Protein AF-A0A3L6ZKW5-F1 (afdb_monomer)

Organism: NCBI:txid331618

Nearest PDB structures (foldseek):
  3qd5-assembly1_A  TM=9.727E-01  e=1.642E-02  Coccidioides immit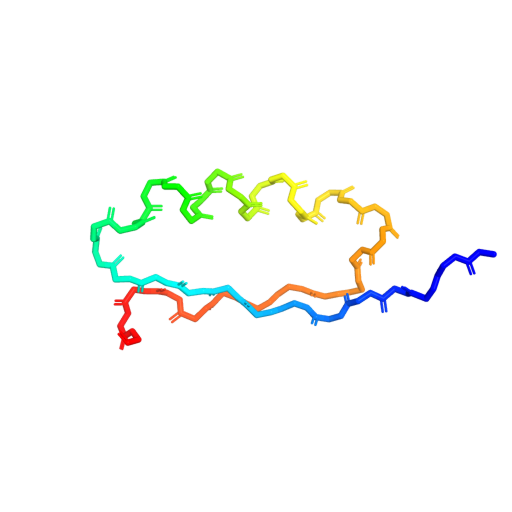is RS
  6j0y-assembly2_B  TM=7.435E-01  e=1.589E+00  Saccharomyces cerevisiae S288C
  6j0w-assembly1_A  TM=7.474E-01  e=1.951E+00  Saccharomyces cerevisiae S288C
  6j0y-assembly1_A  TM=7.495E-01  e=2.236E+00  Saccharomyces cerevisiae S288C

pLDDT: mean 93.32, std 7.43, range [59.78, 97.5]

Solvent-accessible surface area (backbone atoms only — not comparable to full-atom values): 2645 Å² total; per-residue (Å²): 132,83,82,61,42,78,47,77,48,68,34,41,76,89,37,46,72,60,50,55,51,51,50,60,61,49,72,76,34,92,53,48,70,44,79,45,77,66,51,46,87,105

Structure (mmCIF, N/CA/C/O backbone):
data_AF-A0A3L6ZKW5-F1
#
_entry.id   AF-A0A3L6ZKW5-F1
#
loop_
_atom_site.group_PDB
_atom_site.id
_atom_site.type_symbol
_atom_site.label_atom_id
_atom_site.label_alt_id
_atom_site.label_comp_id
_atom_site.label_asym_id
_atom_site.label_entity_id
_atom_site.label_seq_id
_atom_site.pdbx_PDB_ins_code
_atom_site.Cartn_x
_atom_site.Cartn_y
_atom_site.Cartn_z
_atom_site.occupancy
_atom_site.B_iso_or_equiv
_atom_site.auth_seq_id
_atom_site.auth_comp_id
_atom_site.auth_asym_id
_atom_site.auth_atom_id
_atom_site.pdbx_PDB_model_num
ATOM 1 N N . MET A 1 1 ? -10.861 10.546 21.356 1.00 69.44 1 MET A N 1
ATOM 2 C CA . MET A 1 1 ? -9.961 9.779 20.465 1.00 69.44 1 MET A CA 1
ATOM 3 C C . MET A 1 1 ? -10.536 9.863 19.063 1.00 69.44 1 MET A C 1
ATOM 5 O O . MET A 1 1 ? -11.756 9.843 18.957 1.00 69.44 1 MET A O 1
ATOM 9 N N . ALA A 1 2 ? -9.706 10.025 18.032 1.00 82.50 2 ALA A N 1
ATOM 10 C CA . ALA A 1 2 ? -10.176 9.995 16.646 1.00 82.50 2 ALA A CA 1
ATOM 11 C C . ALA A 1 2 ? -10.467 8.547 16.217 1.00 82.50 2 ALA A C 1
ATOM 13 O O . ALA A 1 2 ? -9.802 7.620 16.685 1.00 82.50 2 ALA A O 1
ATOM 14 N N . GLU A 1 3 ? -11.474 8.357 15.366 1.00 93.94 3 GLU A N 1
ATOM 15 C CA . GLU A 1 3 ? -11.770 7.055 14.765 1.00 93.94 3 GLU A CA 1
ATOM 16 C C . GLU A 1 3 ? -10.641 6.656 13.808 1.00 93.94 3 GLU A C 1
ATOM 18 O O . GLU A 1 3 ? -10.135 7.488 13.053 1.00 93.94 3 GLU A O 1
ATOM 23 N N . LYS A 1 4 ? -10.220 5.387 13.858 1.00 96.12 4 LYS A N 1
ATOM 24 C CA . LYS A 1 4 ? -9.158 4.887 12.981 1.00 96.12 4 LYS A CA 1
ATOM 25 C C . LYS A 1 4 ? -9.668 4.708 11.552 1.00 96.12 4 LYS A C 1
ATOM 27 O O . LYS A 1 4 ? -10.778 4.226 11.341 1.00 96.12 4 LYS A O 1
ATOM 32 N N . LEU A 1 5 ? -8.827 5.021 10.571 1.00 96.69 5 LEU A N 1
ATOM 33 C CA . LEU A 1 5 ? -9.184 4.986 9.154 1.00 96.69 5 LEU A CA 1
ATOM 34 C C . LEU A 1 5 ? -8.720 3.703 8.465 1.00 96.69 5 LEU A C 1
ATOM 36 O O . LEU A 1 5 ? -7.673 3.141 8.783 1.00 96.69 5 LEU A O 1
ATOM 40 N N . ARG A 1 6 ? -9.493 3.264 7.472 1.00 96.31 6 ARG A N 1
ATOM 41 C CA . ARG A 1 6 ? -9.106 2.201 6.538 1.00 96.31 6 ARG A CA 1
ATOM 42 C C . ARG A 1 6 ? -8.677 2.863 5.239 1.00 96.31 6 ARG A C 1
ATOM 44 O O . ARG A 1 6 ? -9.476 3.571 4.632 1.00 96.31 6 ARG A O 1
ATOM 51 N N . LEU A 1 7 ? -7.428 2.655 4.849 1.00 96.56 7 LEU A N 1
ATOM 52 C CA . LEU A 1 7 ? -6.815 3.324 3.711 1.00 96.56 7 LEU A CA 1
ATOM 53 C C . LEU A 1 7 ? -6.600 2.346 2.558 1.00 96.56 7 LEU A C 1
ATOM 55 O O . LEU A 1 7 ? -6.277 1.175 2.766 1.00 96.56 7 LEU A O 1
ATOM 59 N N . VAL A 1 8 ? -6.754 2.861 1.342 1.00 96.81 8 VAL A N 1
ATOM 60 C CA . VAL A 1 8 ? -6.354 2.198 0.101 1.00 96.81 8 VAL A CA 1
ATOM 61 C C . VAL A 1 8 ? -5.394 3.139 -0.612 1.00 96.81 8 VAL A C 1
ATOM 63 O O . VAL A 1 8 ? -5.693 4.327 -0.731 1.00 96.81 8 VAL A O 1
ATOM 66 N N . ILE A 1 9 ? -4.244 2.632 -1.047 1.00 95.69 9 ILE A N 1
ATOM 67 C CA . ILE A 1 9 ? -3.226 3.409 -1.753 1.00 95.69 9 ILE A CA 1
ATOM 68 C C . ILE A 1 9 ? -2.886 2.743 -3.084 1.00 95.69 9 ILE A C 1
ATOM 70 O O . ILE A 1 9 ? -2.716 1.529 -3.152 1.00 95.69 9 ILE A O 1
ATOM 74 N N . GLY A 1 10 ? -2.789 3.554 -4.130 1.00 96.12 10 GLY A N 1
ATOM 75 C CA . GLY A 1 10 ? -2.379 3.166 -5.473 1.00 96.12 10 GLY A CA 1
ATOM 76 C C . GLY A 1 10 ? -1.827 4.385 -6.203 1.00 96.12 10 GLY A C 1
ATOM 77 O O . GLY A 1 10 ? -2.090 5.522 -5.800 1.00 96.12 10 GLY A O 1
ATOM 78 N N . SER A 1 11 ? -1.041 4.151 -7.243 1.00 96.56 11 SER A N 1
ATOM 79 C CA . SER A 1 11 ? -0.554 5.196 -8.147 1.00 96.56 11 SER A CA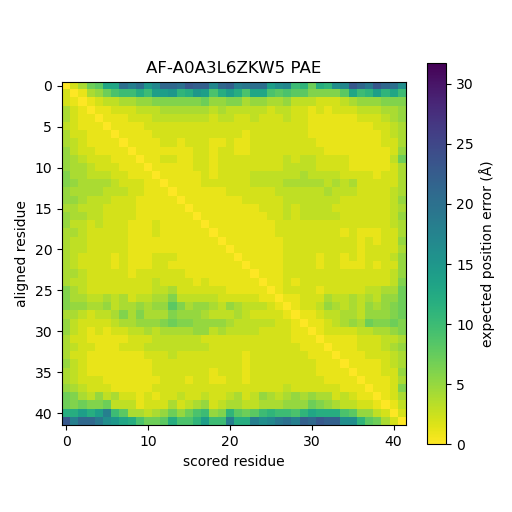 1
ATOM 80 C C . SER A 1 11 ? -0.461 4.650 -9.568 1.00 96.56 11 SER A C 1
ATOM 82 O O . SER A 1 11 ? -0.785 3.494 -9.786 1.00 96.56 11 SER A O 1
ATOM 84 N N . ASP A 1 12 ? -0.005 5.457 -10.517 1.00 96.00 12 ASP A N 1
ATOM 85 C CA . ASP A 1 12 ? 0.591 4.953 -11.754 1.00 96.00 12 ASP A CA 1
ATOM 86 C C . ASP A 1 12 ? 2.100 4.696 -11.538 1.00 96.00 12 ASP A C 1
ATOM 88 O O . ASP A 1 12 ? 2.630 4.880 -10.429 1.00 96.00 12 ASP A O 1
ATOM 92 N N . ASP A 1 13 ? 2.812 4.306 -12.599 1.00 96.06 13 ASP A N 1
ATOM 93 C CA . ASP A 1 13 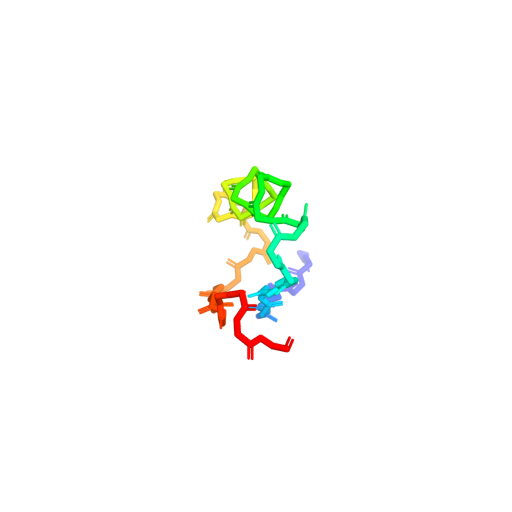? 4.269 4.111 -12.580 1.00 96.06 13 ASP A CA 1
ATOM 94 C C . ASP A 1 13 ? 5.025 5.370 -12.130 1.00 96.06 13 ASP A C 1
ATOM 96 O O . ASP A 1 13 ? 6.004 5.290 -11.380 1.00 96.06 13 ASP A O 1
ATOM 100 N N . ALA A 1 14 ? 4.564 6.550 -12.559 1.00 96.00 14 ALA A N 1
ATOM 101 C CA . ALA A 1 14 ? 5.200 7.822 -12.230 1.00 96.00 14 ALA A CA 1
ATOM 102 C C . ALA A 1 14 ? 5.119 8.133 -10.725 1.00 96.00 14 ALA A C 1
ATOM 104 O O . ALA A 1 14 ? 6.021 8.768 -10.170 1.00 96.00 14 ALA A O 1
ATOM 105 N N . GLY A 1 15 ? 4.068 7.663 -10.049 1.00 95.69 15 GLY A N 1
ATOM 106 C CA . GLY A 1 15 ? 3.859 7.846 -8.616 1.00 95.69 15 GLY A CA 1
ATOM 107 C C . GLY A 1 15 ? 4.534 6.815 -7.705 1.00 95.69 15 GLY A C 1
ATOM 108 O O . GLY A 1 15 ? 4.552 7.039 -6.492 1.00 95.69 15 GLY A O 1
ATOM 109 N N . PHE A 1 16 ? 5.121 5.731 -8.235 1.00 95.88 16 PHE A N 1
ATOM 110 C CA . PHE A 1 16 ? 5.600 4.590 -7.432 1.00 95.88 16 PHE A CA 1
ATOM 111 C C . PHE A 1 16 ? 6.522 4.994 -6.272 1.00 95.88 16 PHE A C 1
ATOM 113 O O . PHE A 1 16 ? 6.331 4.565 -5.133 1.00 95.88 16 PHE A O 1
ATOM 120 N N . GLY A 1 17 ? 7.496 5.872 -6.536 1.00 97.50 17 GLY A N 1
ATOM 121 C CA . GLY A 1 17 ? 8.459 6.296 -5.518 1.00 97.50 17 GLY A CA 1
ATOM 122 C C . GLY A 1 17 ? 7.800 7.009 -4.334 1.00 97.50 17 GLY A C 1
ATOM 123 O O . GLY A 1 17 ? 8.072 6.687 -3.180 1.00 97.50 17 GLY A O 1
ATOM 124 N N . TYR A 1 18 ? 6.888 7.944 -4.608 1.00 97.25 18 TYR A N 1
ATOM 125 C CA . TYR A 1 18 ? 6.150 8.640 -3.551 1.00 97.25 18 TYR A CA 1
ATOM 126 C C . TYR A 1 18 ? 5.130 7.727 -2.872 1.00 97.25 18 TYR A C 1
ATOM 128 O O . TYR A 1 18 ? 4.952 7.826 -1.659 1.00 97.25 18 TYR A O 1
ATOM 136 N N . LYS A 1 19 ? 4.501 6.814 -3.620 1.00 96.75 19 LYS A N 1
ATOM 137 C CA . LYS A 1 19 ? 3.555 5.835 -3.080 1.00 96.75 19 LYS A CA 1
ATOM 138 C C . LYS A 1 19 ? 4.198 5.001 -1.971 1.00 96.75 19 LYS A C 1
ATOM 140 O O . LYS A 1 19 ? 3.622 4.887 -0.892 1.00 96.75 19 LYS A O 1
ATOM 145 N N . GLU A 1 20 ? 5.404 4.476 -2.196 1.00 97.31 20 GLU A N 1
ATOM 146 C CA . GLU A 1 20 ? 6.120 3.673 -1.194 1.00 97.31 20 GLU A CA 1
ATOM 147 C C . GLU A 1 20 ? 6.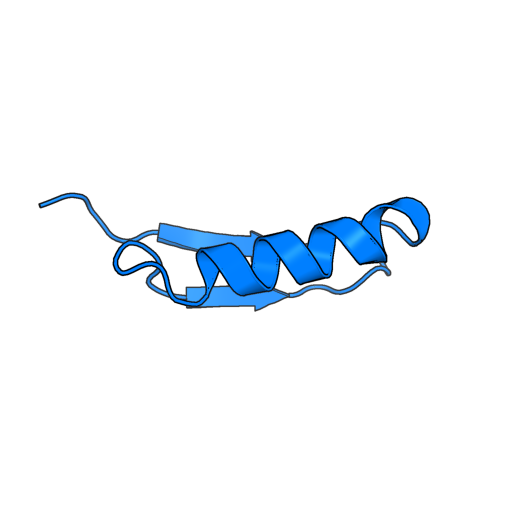552 4.501 0.029 1.00 97.31 20 GLU A C 1
ATOM 149 O O . GLU A 1 20 ? 6.445 4.024 1.160 1.00 97.31 20 GLU A O 1
ATOM 154 N N . ILE A 1 21 ? 6.955 5.765 -0.164 1.00 97.31 21 ILE A N 1
ATOM 155 C CA . ILE A 1 21 ? 7.267 6.680 0.949 1.00 97.31 21 ILE A CA 1
ATOM 156 C C . ILE A 1 21 ? 6.020 6.928 1.806 1.00 97.31 21 ILE A C 1
ATOM 158 O O . ILE A 1 21 ? 6.058 6.749 3.023 1.00 97.31 21 ILE A O 1
ATOM 162 N N . VAL A 1 22 ? 4.901 7.306 1.181 1.00 96.00 22 VAL A N 1
ATOM 163 C CA . VAL A 1 22 ? 3.644 7.603 1.884 1.00 96.00 22 VAL A CA 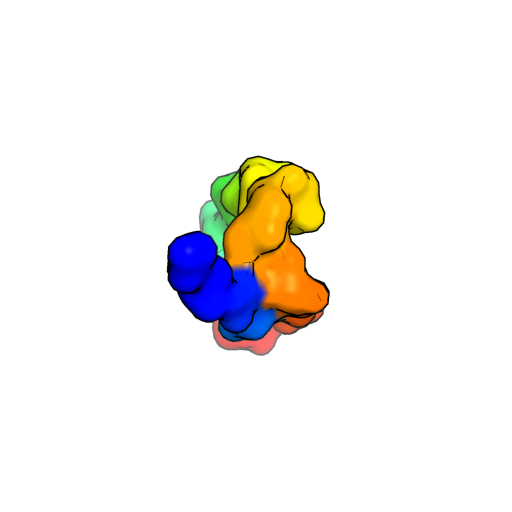1
ATOM 164 C C . VAL A 1 22 ? 3.109 6.361 2.587 1.00 96.00 22 VAL A C 1
ATOM 166 O O . VAL A 1 22 ? 2.709 6.452 3.744 1.00 96.00 22 VAL A O 1
ATOM 169 N N . LYS A 1 23 ? 3.154 5.197 1.931 1.00 96.50 23 LYS A N 1
ATOM 170 C CA .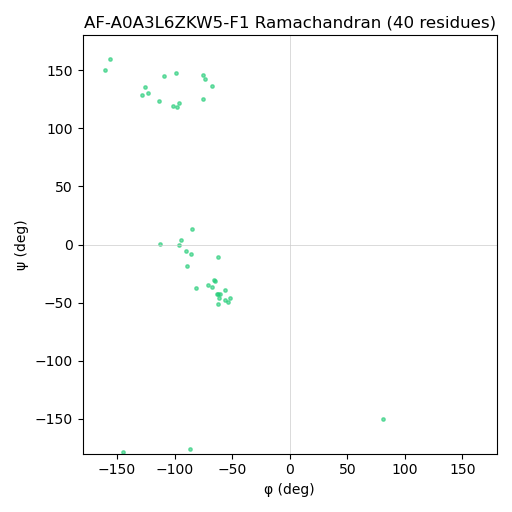 LYS A 1 23 ? 2.805 3.903 2.528 1.00 96.50 23 LYS A CA 1
ATOM 171 C C . LYS A 1 23 ? 3.587 3.656 3.816 1.00 96.50 23 LYS A C 1
ATOM 173 O O . LYS A 1 23 ? 2.970 3.353 4.830 1.00 96.50 23 LYS A O 1
ATOM 178 N N . GLY A 1 24 ? 4.909 3.843 3.794 1.00 96.00 24 GLY A N 1
ATOM 179 C CA . GLY A 1 24 ? 5.750 3.713 4.986 1.00 96.00 24 GLY A CA 1
ATOM 180 C C . GLY A 1 24 ? 5.361 4.693 6.095 1.00 96.00 24 GLY A C 1
ATOM 181 O O . GLY A 1 24 ? 5.249 4.293 7.247 1.00 96.00 24 GLY A O 1
ATOM 182 N N . MET A 1 25 ? 5.076 5.951 5.745 1.00 95.00 25 MET A N 1
ATOM 183 C CA . MET A 1 25 ? 4.655 6.963 6.721 1.00 95.00 25 MET A CA 1
ATOM 184 C C . MET A 1 25 ? 3.343 6.597 7.416 1.00 95.0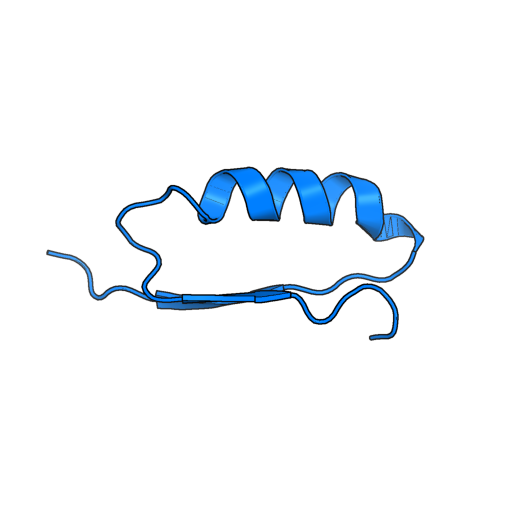0 25 MET A C 1
ATOM 186 O O . MET A 1 25 ? 3.225 6.785 8.619 1.00 95.00 25 MET A O 1
ATOM 190 N N . VAL A 1 26 ? 2.353 6.093 6.675 1.00 94.44 26 VAL A N 1
ATOM 191 C CA . VAL A 1 26 ? 1.013 5.845 7.230 1.00 94.44 26 VAL A CA 1
ATOM 192 C C . VAL A 1 26 ? 0.850 4.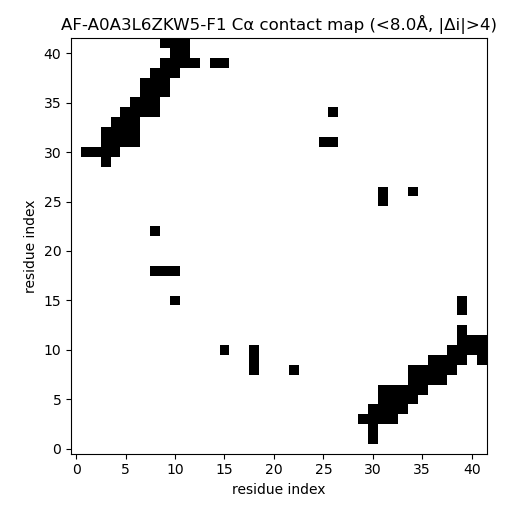453 7.835 1.00 94.44 26 VAL A C 1
ATOM 194 O O . VAL A 1 26 ? -0.072 4.247 8.618 1.00 94.44 26 VAL A O 1
ATOM 197 N N . GLN A 1 27 ? 1.710 3.488 7.499 1.00 91.25 27 GLN A N 1
ATOM 198 C 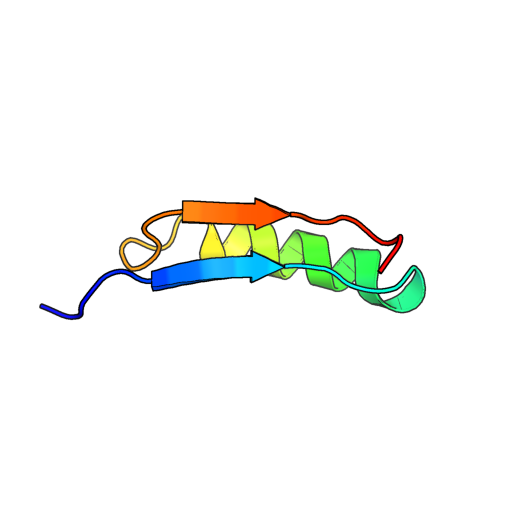CA . GLN A 1 27 ? 1.604 2.126 8.031 1.00 91.25 27 GLN A CA 1
ATOM 199 C C . GLN A 1 27 ? 1.841 2.073 9.548 1.00 91.25 27 GLN A C 1
ATOM 201 O O . GLN A 1 27 ? 1.211 1.267 10.232 1.00 91.25 27 GLN A O 1
ATOM 206 N N . ASP A 1 28 ? 2.688 2.963 10.065 1.00 87.56 28 ASP A N 1
ATOM 207 C CA . ASP A 1 28 ? 3.051 3.020 11.484 1.00 87.56 28 ASP A CA 1
ATOM 208 C C . ASP A 1 28 ? 2.217 4.046 12.279 1.00 87.56 28 ASP A C 1
ATOM 210 O O . ASP A 1 28 ? 2.373 4.192 13.494 1.00 87.56 28 ASP A O 1
ATOM 214 N N . GLU A 1 29 ? 1.291 4.745 11.618 1.00 92.94 29 GLU A N 1
ATOM 215 C CA . GLU A 1 29 ? 0.430 5.739 12.255 1.00 92.94 29 GLU A CA 1
ATOM 216 C C . GLU A 1 29 ? -0.671 5.071 13.088 1.00 92.94 29 GLU A C 1
ATOM 218 O O . GLU A 1 29 ? -1.501 4.307 12.591 1.00 92.94 29 GLU A O 1
ATOM 223 N N . GLY A 1 30 ? -0.760 5.432 14.372 1.00 93.38 30 GLY A N 1
ATOM 224 C CA . GLY A 1 30 ? -1.740 4.861 15.310 1.00 93.38 30 GLY A CA 1
ATOM 225 C C . GLY A 1 30 ? -3.210 5.118 14.938 1.00 93.38 30 GLY A C 1
ATOM 226 O O . GLY A 1 30 ? -4.117 4.517 15.530 1.00 93.38 30 GLY A O 1
ATOM 227 N N . LEU A 1 31 ? -3.442 5.996 13.959 1.00 94.88 31 LEU A N 1
ATOM 228 C CA . LEU A 1 31 ? -4.744 6.342 13.394 1.00 94.88 31 LEU A CA 1
ATOM 229 C C . LEU A 1 31 ? -5.150 5.463 12.200 1.00 94.88 31 LEU A C 1
ATOM 231 O O . LEU A 1 31 ? -6.287 5.571 11.743 1.00 94.88 31 LEU A O 1
ATOM 235 N N . VAL A 1 32 ? -4.285 4.573 11.710 1.00 96.31 32 VAL A N 1
ATOM 236 C CA . VAL A 1 32 ? -4.606 3.657 10.609 1.00 96.31 32 VAL A CA 1
ATOM 237 C C . VAL A 1 32 ? -5.051 2.306 11.171 1.00 96.31 32 VAL A C 1
ATOM 239 O O . VAL A 1 32 ? -4.351 1.652 11.939 1.00 96.31 32 VAL A O 1
ATOM 242 N N . ALA A 1 33 ? -6.269 1.892 10.824 1.00 96.12 33 ALA A N 1
ATOM 243 C CA . ALA A 1 33 ? -6.815 0.581 11.171 1.00 96.12 33 ALA A CA 1
ATOM 244 C C . ALA A 1 33 ? -6.329 -0.510 10.209 1.00 96.12 33 ALA A C 1
ATOM 246 O O . ALA A 1 33 ? -6.101 -1.643 10.624 1.00 96.12 33 ALA A O 1
ATOM 247 N N . SER A 1 34 ? -6.213 -0.175 8.923 1.00 95.81 34 SER A N 1
ATOM 248 C CA . SER A 1 34 ? -5.744 -1.076 7.870 1.00 95.81 34 SER A CA 1
ATOM 249 C C . SER A 1 34 ? -5.278 -0.282 6.653 1.00 95.81 34 SER A C 1
ATOM 251 O O . SER A 1 34 ? -5.870 0.755 6.342 1.00 95.81 34 SER A O 1
ATOM 253 N N . LEU A 1 35 ? -4.308 -0.821 5.919 1.00 96.50 35 LEU A N 1
ATOM 254 C CA . LEU A 1 35 ? -3.822 -0.275 4.655 1.00 96.50 35 LEU A CA 1
ATOM 255 C C . LEU A 1 35 ? -3.839 -1.367 3.581 1.00 96.50 35 LEU A C 1
ATOM 257 O O . LEU A 1 35 ? -3.302 -2.452 3.797 1.00 96.50 35 LEU A O 1
ATOM 261 N N . VAL A 1 36 ? -4.454 -1.076 2.437 1.00 97.06 36 VAL A N 1
ATOM 262 C CA . VAL A 1 36 ? -4.435 -1.932 1.244 1.00 97.06 36 VAL A CA 1
ATOM 263 C C . VAL A 1 36 ? -3.671 -1.210 0.144 1.00 97.06 36 VAL A C 1
ATOM 265 O O . VAL A 1 36 ? -4.023 -0.095 -0.226 1.00 97.06 36 VAL A O 1
ATOM 268 N N . ASP A 1 37 ? -2.632 -1.849 -0.377 1.00 96.19 37 ASP A N 1
ATOM 269 C CA . ASP A 1 37 ? -1.864 -1.366 -1.522 1.00 96.19 37 ASP A CA 1
ATOM 270 C C . ASP A 1 37 ? -2.370 -2.060 -2.790 1.00 96.19 37 ASP A C 1
ATOM 272 O O . ASP A 1 37 ? -2.314 -3.287 -2.878 1.00 96.19 37 ASP A O 1
ATOM 276 N N . VAL A 1 38 ? -2.895 -1.285 -3.742 1.00 96.31 38 VAL A N 1
ATOM 277 C CA . VAL A 1 38 ? -3.400 -1.797 -5.029 1.00 96.31 38 VAL A CA 1
ATOM 278 C C . VAL A 1 38 ? -2.355 -1.734 -6.147 1.00 96.31 38 VAL A C 1
ATOM 280 O O . VAL A 1 38 ? -2.650 -2.101 -7.277 1.00 96.31 38 VAL A O 1
ATOM 283 N N . GLY A 1 39 ? -1.123 -1.326 -5.834 1.00 94.31 39 GLY A N 1
ATOM 284 C CA . GLY A 1 39 ? -0.014 -1.319 -6.781 1.00 94.31 39 GLY A CA 1
ATOM 285 C C . GLY A 1 39 ? -0.018 -0.110 -7.713 1.00 94.31 39 GLY A C 1
ATOM 286 O O . GLY A 1 39 ? -0.416 0.989 -7.318 1.00 94.31 39 GLY A O 1
ATOM 287 N N . VAL A 1 40 ? 0.512 -0.330 -8.918 1.00 90.75 40 VAL A N 1
ATOM 288 C CA . VAL A 1 40 ? 0.650 0.683 -9.979 1.00 90.75 40 VAL A CA 1
ATOM 289 C C . VAL A 1 40 ? -0.232 0.419 -11.202 1.00 90.75 40 VAL A C 1
ATOM 291 O O . VAL A 1 40 ? -0.221 1.185 -12.156 1.00 90.75 40 VAL A O 1
ATOM 294 N N . ASP A 1 41 ? -1.012 -0.663 -11.161 1.00 80.00 41 ASP A N 1
ATOM 295 C CA . ASP A 1 41 ? -1.858 -1.120 -12.271 1.00 80.00 41 ASP A CA 1
ATOM 296 C C . ASP A 1 41 ? -3.235 -0.419 -12.295 1.00 80.00 41 ASP A C 1
ATOM 298 O O . ASP A 1 41 ? -4.168 -0.908 -12.939 1.00 80.00 41 ASP A O 1
ATOM 302 N N . ALA A 1 42 ? -3.384 0.667 -11.525 1.00 59.78 42 ALA A N 1
ATOM 303 C CA . ALA A 1 42 ? -4.631 1.408 -11.338 1.00 59.78 42 ALA A CA 1
ATOM 304 C C . ALA A 1 42 ? -4.913 2.401 -12.475 1.00 59.78 42 ALA A C 1
ATOM 306 O O . ALA A 1 42 ? -3.961 3.050 -12.963 1.00 59.78 42 ALA A O 1
#

Radius of gyration: 11.06 Å; Cα contacts (8 Å, |Δi|>4): 51; chains: 1; bounding box: 20×12×33 Å

Mean predicted aligned error: 3.2 Å

Foldseek 3Di:
DDAADEEEFEAAPVCQVVSVVVCVVPVPDPSHPYYHYPYRPD

Sequence (42 aa):
MAEKLRLVIGSDDAGFGYKEIVKGMVQDEGLVASLVDVGVDA

Secondary structure (DSSP, 8-state):
-PPPEEEEE---GGGHHHHHHHHHHHHT-TTEEEEEE--S--